Protein AF-A0A0D8BV13-F1 (afdb_monomer)

Mean predicted aligned error: 4.16 Å

Solvent-accessible surface area (backbone atoms only — not comparable to full-atom values): 7343 Å² total; per-residue (Å²): 124,84,66,37,20,33,42,51,89,75,47,54,70,67,49,52,53,51,53,52,50,61,55,66,74,53,57,78,86,68,52,38,68,36,74,65,14,47,52,38,35,61,77,66,66,61,52,66,78,58,56,57,36,49,79,75,60,46,43,75,50,36,41,37,37,48,89,74,33,46,28,38,33,38,31,26,72,67,64,58,97,62,26,21,45,33,38,34,36,28,72,69,78,43,29,32,62,38,47,49,78,42,51,72,83,64,76,65,90,77,73,64,66,82,70,47,67,44,80,74,60,60,65,62,57,57,72,74,93

Sequence (129 aa):
MMEGKKHFSQMTELEREFLLREFFKIPPQAWSFTDYSFKRFKQRGIDPAHFMTLWKNPSLIEYHRKNGANRILLRSNIPRKGYEVCAVFDLTNIKIVTVWLNWVGNKHQNLVIEAYNLKDDIMEVFRSA

Foldseek 3Di:
DDKAKAFPVLADPVLQVVVVVLVLVQDPVLAAEDPAAVVQCVVQVPDPVLVVLQNVDWDWTMWICDPNWTKTWTWRPDDDPQWIKIWIAGSVVRYTHHIHTDGNPCPCPPPPVVRHDDNDHVVVSNVVD

Structure (mmCIF, N/CA/C/O backbone):
data_AF-A0A0D8BV13-F1
#
_entry.id   AF-A0A0D8BV13-F1
#
loop_
_atom_site.group_PDB
_atom_site.id
_atom_site.type_symbol
_atom_site.label_atom_id
_atom_site.label_alt_id
_atom_site.label_comp_id
_atom_site.label_asym_id
_atom_site.label_entity_id
_atom_site.label_seq_id
_atom_site.pdbx_PDB_ins_code
_atom_site.Cartn_x
_atom_site.Cartn_y
_atom_site.Cartn_z
_atom_site.occupancy
_atom_site.B_iso_or_equiv
_atom_site.auth_seq_id
_atom_site.auth_comp_id
_atom_site.auth_asym_id
_atom_site.auth_atom_id
_atom_site.pdbx_PDB_model_num
ATOM 1 N N . MET A 1 1 ? -21.910 -6.780 6.051 1.00 60.31 1 MET A N 1
ATOM 2 C CA . MET A 1 1 ? -20.813 -5.957 6.611 1.00 60.31 1 MET A CA 1
ATOM 3 C C . MET A 1 1 ? -20.770 -4.641 5.859 1.00 60.31 1 MET A C 1
ATOM 5 O O . MET A 1 1 ? -20.878 -4.674 4.640 1.00 60.31 1 MET A O 1
ATOM 9 N N . MET A 1 2 ? -20.676 -3.514 6.564 1.00 68.62 2 MET A N 1
ATOM 10 C CA . MET A 1 2 ? -20.679 -2.184 5.949 1.00 68.62 2 MET A CA 1
ATOM 11 C C . MET A 1 2 ? -19.347 -1.936 5.217 1.00 68.62 2 MET A C 1
ATOM 13 O O . MET A 1 2 ? -18.280 -2.218 5.762 1.00 68.62 2 MET A O 1
ATOM 17 N N . GLU A 1 3 ? -19.412 -1.482 3.963 1.00 87.50 3 GLU A N 1
ATOM 18 C CA . GLU A 1 3 ? -18.248 -1.003 3.205 1.00 87.50 3 GLU A CA 1
ATOM 19 C C . GLU A 1 3 ? -17.970 0.450 3.606 1.00 87.50 3 GLU A C 1
ATOM 21 O O . GLU A 1 3 ? -18.905 1.238 3.743 1.00 87.50 3 GLU A O 1
ATOM 26 N N . GLY A 1 4 ? -16.701 0.809 3.794 1.00 91.75 4 GLY A N 1
ATOM 27 C CA . GLY A 1 4 ? -16.340 2.161 4.215 1.00 91.75 4 GLY A CA 1
ATOM 28 C C . GLY A 1 4 ? -14.877 2.497 3.967 1.00 91.75 4 GLY A C 1
ATOM 29 O O . GLY A 1 4 ? -14.014 1.614 3.972 1.00 91.75 4 GLY A O 1
ATOM 30 N N . LYS A 1 5 ? -14.600 3.781 3.732 1.00 93.88 5 LYS A N 1
ATOM 31 C CA . LYS A 1 5 ? -13.257 4.291 3.432 1.00 93.88 5 LYS A CA 1
ATOM 32 C C . LYS A 1 5 ? -12.851 5.433 4.351 1.00 93.88 5 LYS A C 1
ATOM 34 O O . LYS A 1 5 ? -13.680 6.287 4.656 1.00 93.88 5 LYS A O 1
ATOM 39 N N . LYS A 1 6 ? -11.562 5.488 4.691 1.00 94.62 6 LYS A N 1
ATOM 40 C CA . LYS A 1 6 ? -10.901 6.663 5.279 1.00 94.62 6 LYS A CA 1
ATOM 41 C C . LYS A 1 6 ? -9.727 7.094 4.411 1.00 94.62 6 LYS A C 1
ATOM 43 O O . LYS A 1 6 ? -8.902 6.268 4.021 1.00 94.62 6 LYS A O 1
ATOM 48 N N . HIS A 1 7 ? -9.635 8.388 4.142 1.00 95.06 7 HIS A N 1
ATOM 49 C CA . HIS A 1 7 ? -8.440 9.005 3.578 1.00 95.06 7 HIS A CA 1
ATOM 50 C C . HIS A 1 7 ? -7.401 9.218 4.686 1.00 95.06 7 HIS A C 1
ATOM 52 O O . HIS A 1 7 ? -7.777 9.372 5.848 1.00 95.06 7 HIS A O 1
ATOM 58 N N . PHE A 1 8 ? -6.104 9.272 4.363 1.00 94.25 8 PHE A N 1
ATOM 59 C CA . PHE A 1 8 ? -5.043 9.412 5.377 1.00 94.25 8 PHE A CA 1
ATOM 60 C C . PHE A 1 8 ? -5.243 10.625 6.309 1.00 94.25 8 PHE A C 1
ATOM 62 O O . PHE A 1 8 ? -4.856 10.573 7.477 1.00 94.25 8 PHE A O 1
ATOM 69 N N . SER A 1 9 ? -5.862 11.699 5.802 1.00 92.62 9 SER A N 1
ATOM 70 C CA . SER A 1 9 ? -6.149 12.929 6.553 1.00 92.62 9 SER A CA 1
ATOM 71 C C . SER A 1 9 ? -7.289 12.788 7.567 1.00 92.62 9 SER A C 1
ATOM 73 O O . SER A 1 9 ? -7.429 13.640 8.434 1.00 92.62 9 SER A O 1
ATOM 75 N N . GLN A 1 10 ? -8.114 11.747 7.449 1.00 93.81 10 GLN A N 1
ATOM 76 C CA . GLN A 1 10 ? -9.176 11.410 8.404 1.00 93.81 10 GLN A CA 1
ATOM 77 C C . GLN A 1 10 ? -8.723 10.356 9.420 1.00 93.81 10 GLN A C 1
ATOM 79 O O . GLN A 1 10 ? -9.489 9.996 10.310 1.00 93.81 10 GLN A O 1
ATOM 84 N N . MET A 1 11 ? -7.508 9.828 9.261 1.00 95.31 11 MET A N 1
ATOM 85 C CA . MET A 1 11 ? -6.928 8.870 10.190 1.00 95.31 11 MET A CA 1
ATOM 86 C C . MET A 1 11 ? -6.186 9.606 11.300 1.00 95.31 11 MET A C 1
ATOM 88 O O . MET A 1 11 ? -5.510 10.613 11.061 1.00 95.31 11 MET A O 1
ATOM 92 N N . THR A 1 12 ? -6.244 9.064 12.505 1.00 96.62 12 THR A N 1
ATOM 93 C CA . THR A 1 12 ? -5.311 9.427 13.570 1.00 96.62 12 THR A CA 1
ATOM 94 C C . THR A 1 12 ? -3.907 8.910 13.242 1.00 96.62 12 THR A C 1
ATOM 96 O O . THR A 1 12 ? -3.717 8.057 12.373 1.00 96.62 12 THR A O 1
ATOM 99 N N . GLU A 1 13 ? -2.891 9.431 13.926 1.00 96.44 13 GLU A N 1
ATOM 100 C CA . GLU A 1 13 ? -1.523 8.915 13.796 1.00 96.44 13 GLU A CA 1
ATOM 101 C C . GLU A 1 13 ? -1.433 7.436 14.180 1.00 96.44 13 GLU A C 1
ATOM 103 O O . GLU A 1 13 ? -0.891 6.643 13.412 1.00 96.44 13 GLU A O 1
ATOM 108 N N . LEU A 1 14 ? -2.094 7.051 15.275 1.00 96.88 14 LEU A N 1
ATOM 109 C CA . LEU A 1 14 ? -2.159 5.668 15.745 1.00 96.88 14 LEU A CA 1
ATOM 110 C C . LEU A 1 14 ? -2.783 4.719 14.711 1.00 96.88 14 LEU A C 1
ATOM 112 O O . LEU A 1 14 ? -2.266 3.624 14.500 1.00 96.88 14 LEU A O 1
ATOM 116 N N . GLU A 1 15 ? -3.854 5.129 14.022 1.00 97.31 15 GLU A N 1
ATOM 117 C CA . GLU A 1 15 ? -4.458 4.322 12.951 1.00 97.31 15 GLU A CA 1
ATOM 118 C C . GLU A 1 15 ? -3.485 4.119 11.777 1.00 97.31 15 GLU A C 1
ATOM 120 O O . GLU A 1 15 ? -3.378 3.012 11.239 1.00 97.31 15 GLU A O 1
ATOM 125 N N . ARG A 1 16 ? -2.743 5.165 11.386 1.00 97.56 16 ARG A N 1
ATOM 126 C CA . ARG A 1 16 ? -1.752 5.076 10.300 1.00 97.56 16 ARG A CA 1
ATOM 127 C C . ARG A 1 16 ? -0.595 4.151 10.670 1.00 97.56 16 ARG A C 1
ATOM 129 O O . ARG A 1 16 ? -0.225 3.290 9.871 1.00 97.56 16 ARG A O 1
ATOM 136 N N . GLU A 1 17 ? -0.046 4.313 11.870 1.00 97.44 17 GLU A N 1
ATOM 137 C CA . GLU A 1 17 ? 1.025 3.463 12.393 1.00 97.44 17 GLU A CA 1
ATOM 138 C C . GLU A 1 17 ? 0.582 2.005 12.505 1.00 97.44 17 GLU A C 1
ATOM 140 O O . GLU A 1 17 ? 1.315 1.105 12.092 1.00 97.44 17 GLU A O 1
ATOM 145 N N . PHE A 1 18 ? -0.634 1.767 13.006 1.00 97.44 18 PHE A N 1
ATOM 146 C CA . PHE A 1 18 ? 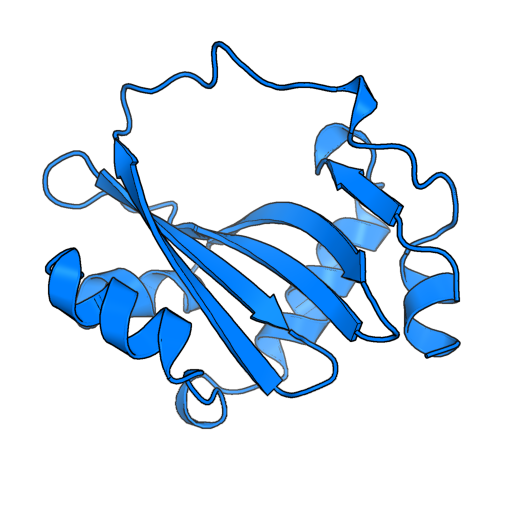-1.230 0.439 13.079 1.00 97.44 18 PHE A CA 1
ATOM 147 C C . PHE A 1 18 ? -1.260 -0.226 11.698 1.00 97.44 18 PHE A C 1
ATOM 149 O O . PHE A 1 18 ? -0.719 -1.319 11.539 1.00 97.44 18 PHE A O 1
ATOM 156 N N . LEU A 1 19 ? -1.823 0.443 10.687 1.00 97.88 19 LEU A N 1
ATOM 157 C CA . LEU A 1 19 ? -1.952 -0.109 9.335 1.00 97.88 19 LEU A CA 1
ATOM 158 C C . LEU A 1 19 ? -0.601 -0.399 8.676 1.00 97.88 19 LEU A C 1
ATOM 160 O O . LEU A 1 19 ? -0.425 -1.457 8.068 1.00 97.88 19 LEU A O 1
ATOM 164 N N . LEU A 1 20 ? 0.358 0.522 8.798 1.00 98.06 20 LEU A N 1
ATOM 165 C CA . LEU A 1 20 ? 1.703 0.319 8.264 1.00 98.06 20 LEU A CA 1
ATOM 166 C C . LEU A 1 20 ? 2.410 -0.832 8.981 1.00 98.06 20 LEU A C 1
ATOM 168 O O . LEU A 1 20 ? 3.040 -1.662 8.328 1.00 98.06 20 LEU A O 1
ATOM 172 N N . ARG A 1 21 ? 2.259 -0.942 10.303 1.00 97.50 21 ARG A N 1
ATOM 173 C CA . ARG A 1 21 ? 2.798 -2.070 11.064 1.00 97.50 21 ARG A CA 1
ATOM 174 C C . ARG A 1 21 ? 2.199 -3.395 10.598 1.00 97.50 21 ARG A C 1
ATOM 176 O O . ARG A 1 21 ? 2.957 -4.337 10.394 1.00 97.50 21 ARG A O 1
ATOM 183 N N . GLU A 1 22 ? 0.883 -3.483 10.400 1.00 97.69 22 GLU A N 1
ATOM 184 C CA . GLU A 1 22 ? 0.252 -4.707 9.881 1.00 97.69 22 GLU A CA 1
ATOM 185 C C . GLU A 1 22 ? 0.766 -5.072 8.480 1.00 97.69 22 GLU A C 1
ATOM 187 O O . GLU A 1 22 ? 1.043 -6.240 8.217 1.00 97.69 22 GLU A O 1
ATOM 192 N N . PHE A 1 23 ? 0.980 -4.087 7.604 1.00 98.19 23 PHE A N 1
ATOM 193 C CA . PHE A 1 23 ? 1.607 -4.314 6.300 1.00 98.19 23 PHE A CA 1
ATOM 194 C C . PHE A 1 23 ? 3.036 -4.867 6.423 1.00 98.19 23 PHE A C 1
ATOM 196 O O . PHE A 1 23 ? 3.369 -5.864 5.783 1.00 98.19 23 PHE A O 1
ATOM 203 N N . PHE A 1 24 ? 3.875 -4.254 7.264 1.00 98.12 24 PHE A N 1
ATOM 204 C CA . PHE A 1 24 ? 5.286 -4.624 7.404 1.00 98.12 24 PHE A CA 1
ATOM 205 C C . PHE A 1 24 ? 5.530 -5.948 8.136 1.00 98.12 24 PHE A C 1
ATOM 207 O O . PHE A 1 24 ? 6.599 -6.534 7.971 1.00 98.12 24 PHE A O 1
ATOM 214 N N . LYS A 1 25 ? 4.555 -6.465 8.895 1.00 97.44 25 LYS A N 1
ATOM 215 C CA . LYS A 1 25 ? 4.626 -7.829 9.449 1.00 97.44 25 LYS A CA 1
ATOM 216 C C . LYS A 1 25 ? 4.679 -8.903 8.361 1.00 97.44 25 LYS A C 1
ATOM 218 O O . LYS A 1 25 ? 5.178 -9.997 8.612 1.00 97.44 25 LYS A O 1
ATOM 223 N N . ILE A 1 26 ? 4.142 -8.612 7.176 1.00 97.56 26 ILE A N 1
ATOM 224 C CA . ILE A 1 26 ? 4.043 -9.568 6.078 1.00 97.56 26 ILE A CA 1
ATOM 225 C C . ILE A 1 26 ? 5.231 -9.356 5.130 1.00 97.56 26 ILE A C 1
ATOM 227 O O . ILE A 1 26 ? 5.333 -8.298 4.497 1.00 97.56 26 ILE A O 1
ATOM 231 N N . PRO A 1 27 ? 6.120 -10.351 4.968 1.00 96.69 27 PRO A N 1
ATOM 232 C CA . PRO A 1 27 ? 7.292 -10.191 4.123 1.00 96.69 27 PRO A CA 1
ATOM 233 C C . PRO A 1 27 ? 6.890 -10.068 2.639 1.00 96.69 27 PRO A C 1
A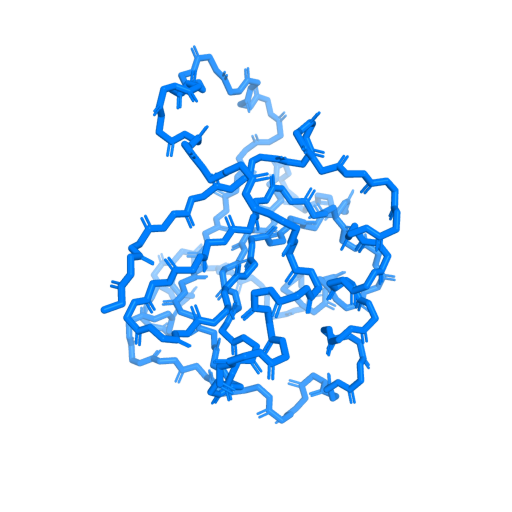TOM 235 O O . PRO A 1 27 ? 5.903 -10.683 2.224 1.00 96.69 27 PRO A O 1
ATOM 238 N N . PRO A 1 28 ? 7.641 -9.318 1.806 1.00 96.50 28 PRO A N 1
ATOM 239 C CA . PRO A 1 28 ? 7.259 -9.028 0.420 1.00 96.50 28 PRO A CA 1
ATOM 240 C C . PRO A 1 28 ? 6.891 -10.263 -0.416 1.00 96.50 28 PRO A C 1
ATOM 242 O O . PRO A 1 28 ? 5.932 -10.233 -1.179 1.00 96.50 28 PRO A O 1
ATOM 245 N N . GLN A 1 29 ? 7.615 -11.368 -0.236 1.00 96.25 29 GLN A N 1
ATOM 246 C CA . GLN A 1 29 ? 7.421 -12.624 -0.961 1.00 96.25 29 GLN A CA 1
ATOM 247 C C . GL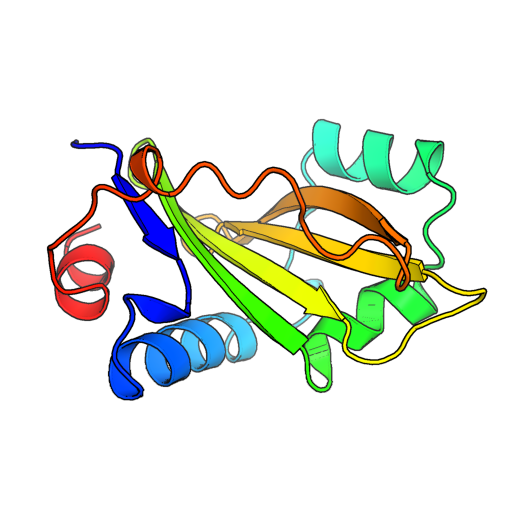N A 1 29 ? 6.154 -13.400 -0.572 1.00 96.25 29 GLN A C 1
ATOM 249 O O . GLN A 1 29 ? 5.753 -14.297 -1.306 1.00 96.25 29 GLN A O 1
ATOM 254 N N . ALA A 1 30 ? 5.531 -13.086 0.569 1.00 97.56 30 ALA A N 1
ATOM 255 C CA . ALA A 1 30 ? 4.276 -13.718 0.978 1.00 97.56 30 ALA A CA 1
ATOM 256 C C . ALA A 1 30 ? 3.061 -13.122 0.250 1.00 97.56 30 ALA A C 1
ATOM 258 O O . ALA A 1 30 ? 2.002 -13.744 0.200 1.00 97.56 30 ALA A O 1
ATOM 259 N N . TRP A 1 31 ? 3.204 -11.928 -0.330 1.00 97.81 31 TRP A N 1
ATOM 260 C CA . TRP A 1 31 ? 2.130 -11.264 -1.054 1.00 97.81 31 TRP A CA 1
ATOM 261 C C . TRP A 1 31 ? 1.865 -11.935 -2.398 1.00 97.81 31 TRP A C 1
ATOM 263 O O . TRP A 1 31 ? 2.746 -12.034 -3.252 1.00 97.81 31 TRP A O 1
ATOM 273 N N . SER A 1 32 ? 0.612 -12.329 -2.620 1.00 97.56 32 SER A N 1
ATOM 274 C CA . SER A 1 32 ? 0.178 -12.896 -3.897 1.00 97.56 32 SER A CA 1
ATOM 275 C C . SER A 1 32 ? -0.498 -11.842 -4.774 1.00 97.56 32 SER A C 1
ATOM 277 O O . SER A 1 32 ? -1.315 -11.041 -4.313 1.00 97.56 32 SER A O 1
ATOM 279 N N . PHE A 1 33 ? -0.176 -11.825 -6.066 1.00 97.81 33 PHE A N 1
ATOM 280 C CA . PHE A 1 33 ? -0.932 -11.026 -7.027 1.00 97.81 33 PHE A CA 1
ATOM 281 C C . PHE A 1 33 ? -2.263 -11.714 -7.337 1.00 97.81 33 PHE A C 1
ATOM 283 O O . PHE A 1 33 ? -2.319 -12.922 -7.543 1.00 97.81 33 PHE A O 1
ATOM 290 N N . THR A 1 34 ? -3.336 -10.932 -7.419 1.00 97.25 34 THR A N 1
ATOM 291 C CA . THR A 1 34 ? -4.552 -11.373 -8.110 1.00 97.25 34 THR A CA 1
ATOM 292 C C . THR A 1 34 ? -4.313 -11.374 -9.620 1.00 97.25 34 THR A C 1
ATOM 294 O O . THR A 1 34 ? -3.483 -10.608 -10.118 1.00 97.25 34 THR A O 1
ATOM 297 N N . ASP A 1 35 ? -5.086 -12.153 -10.380 1.00 97.62 35 ASP A N 1
ATOM 298 C CA . ASP A 1 35 ? -4.994 -12.154 -11.850 1.00 97.62 35 ASP A CA 1
ATOM 299 C C . ASP A 1 35 ? -5.141 -10.744 -12.433 1.00 97.62 35 ASP A C 1
ATOM 301 O O . ASP A 1 35 ? -4.418 -10.335 -13.348 1.00 97.62 35 ASP A O 1
ATOM 305 N N . TYR A 1 36 ? -6.053 -9.962 -11.849 1.00 97.06 36 TYR A N 1
ATOM 306 C CA . TYR A 1 36 ? -6.268 -8.578 -12.233 1.00 97.06 36 TYR A CA 1
ATOM 307 C C . TYR A 1 36 ? -5.033 -7.710 -11.967 1.00 97.06 36 TYR A C 1
ATOM 309 O O . TYR A 1 36 ? -4.572 -7.016 -12.878 1.00 97.06 36 TYR A O 1
ATOM 317 N N . SER A 1 37 ? -4.466 -7.744 -10.755 1.00 96.94 37 SER A N 1
ATOM 318 C CA . SER A 1 37 ? -3.300 -6.916 -10.432 1.00 96.94 37 SER A CA 1
ATOM 319 C C . SER A 1 37 ? -2.065 -7.325 -11.223 1.00 96.94 37 SER A C 1
ATOM 321 O O . SER A 1 37 ? -1.347 -6.447 -11.697 1.00 96.94 37 SER A O 1
ATOM 323 N N . PHE A 1 38 ? -1.864 -8.619 -11.467 1.00 97.56 38 PHE A N 1
ATOM 324 C CA . PHE A 1 38 ? -0.771 -9.108 -12.300 1.00 97.56 38 PHE A CA 1
ATOM 325 C C . PHE A 1 38 ? -0.905 -8.649 -13.757 1.00 97.56 38 PHE A C 1
ATOM 327 O O . PHE A 1 38 ? 0.053 -8.148 -14.353 1.00 97.56 38 PHE A O 1
ATOM 334 N N . LYS A 1 39 ? -2.114 -8.731 -14.331 1.00 97.75 39 LYS A N 1
ATOM 335 C CA . LYS A 1 39 ? -2.393 -8.206 -15.676 1.00 97.75 39 LYS A CA 1
ATOM 336 C C . LYS A 1 39 ? -2.100 -6.709 -15.752 1.00 97.75 39 LYS A C 1
ATOM 338 O O . LYS A 1 39 ? -1.458 -6.259 -16.699 1.00 97.75 39 LYS A O 1
ATOM 343 N N . ARG A 1 40 ? -2.524 -5.935 -14.749 1.00 97.31 40 ARG A N 1
ATOM 344 C CA . ARG A 1 40 ? -2.254 -4.492 -14.671 1.00 97.31 40 ARG A CA 1
ATOM 345 C C . ARG A 1 40 ? -0.775 -4.166 -14.522 1.00 97.31 40 ARG A C 1
ATOM 347 O O . ARG A 1 40 ? -0.314 -3.229 -15.168 1.00 97.31 40 ARG A O 1
ATOM 354 N N . PHE A 1 41 ? -0.051 -4.943 -13.725 1.00 96.94 41 PHE A N 1
ATOM 355 C CA . PHE A 1 41 ? 1.389 -4.812 -13.543 1.00 96.94 41 PHE A CA 1
ATOM 356 C C . PHE A 1 41 ? 2.122 -4.908 -14.887 1.00 96.94 41 PHE A C 1
ATOM 358 O O . PHE A 1 41 ? 2.871 -4.004 -15.256 1.00 96.94 41 PHE A O 1
ATOM 365 N N . LYS A 1 42 ? 1.813 -5.957 -15.664 1.00 97.12 42 LYS A N 1
ATOM 366 C CA . LYS A 1 42 ? 2.375 -6.178 -17.004 1.00 97.12 42 LYS A CA 1
ATOM 367 C C . LYS A 1 42 ? 1.963 -5.100 -18.003 1.00 97.12 42 LYS A C 1
ATOM 369 O O . LYS A 1 42 ? 2.818 -4.517 -18.655 1.00 97.12 42 LYS A O 1
ATOM 374 N N . GLN A 1 43 ? 0.664 -4.808 -18.106 1.00 96.50 43 GLN A N 1
ATOM 375 C CA . GLN A 1 43 ? 0.131 -3.829 -19.066 1.00 96.50 43 GLN A CA 1
ATOM 376 C C . GLN A 1 43 ? 0.713 -2.426 -18.882 1.00 96.50 43 GLN A C 1
ATOM 378 O O . GLN A 1 43 ? 0.842 -1.685 -19.849 1.00 96.50 43 GLN A O 1
ATOM 383 N N . ARG A 1 44 ? 1.030 -2.051 -17.640 1.00 93.56 44 ARG A N 1
ATOM 384 C CA . ARG A 1 44 ? 1.570 -0.730 -17.301 1.00 93.56 44 ARG A CA 1
ATOM 385 C C . ARG A 1 44 ? 3.097 -0.684 -17.297 1.00 93.56 44 ARG A C 1
ATOM 387 O O . ARG A 1 44 ? 3.646 0.366 -16.987 1.00 93.56 44 ARG A O 1
ATOM 394 N N . GLY A 1 45 ? 3.769 -1.797 -17.608 1.00 94.81 45 GLY A N 1
ATOM 395 C CA . GLY A 1 45 ? 5.229 -1.872 -17.631 1.00 94.81 45 GLY A CA 1
ATOM 396 C C . GLY A 1 45 ? 5.867 -1.477 -16.298 1.00 94.81 45 GLY A C 1
ATOM 397 O O . GLY A 1 45 ? 6.891 -0.798 -16.295 1.00 94.81 45 GLY A O 1
ATOM 398 N N . ILE A 1 46 ? 5.239 -1.839 -15.172 1.00 96.00 46 ILE A N 1
ATOM 399 C CA . ILE A 1 46 ? 5.768 -1.497 -13.849 1.00 96.00 46 ILE A CA 1
ATOM 400 C C . ILE A 1 46 ? 7.081 -2.255 -13.646 1.00 96.00 46 ILE A C 1
ATOM 402 O O . ILE A 1 46 ? 7.126 -3.479 -13.734 1.00 96.00 46 ILE A O 1
ATOM 406 N N . ASP A 1 47 ? 8.151 -1.516 -13.365 1.00 96.25 47 ASP A N 1
ATOM 407 C CA . ASP A 1 47 ? 9.454 -2.084 -13.029 1.00 96.25 47 ASP A CA 1
ATOM 408 C C . ASP A 1 47 ? 9.363 -2.814 -11.671 1.00 96.25 47 ASP A C 1
ATOM 410 O O . ASP A 1 47 ? 9.027 -2.176 -10.666 1.00 96.25 47 ASP A O 1
ATOM 414 N N . PRO A 1 48 ? 9.680 -4.122 -11.593 1.00 95.69 48 PRO A N 1
ATOM 415 C CA . PRO A 1 48 ? 9.688 -4.866 -10.336 1.00 95.69 48 PRO A CA 1
ATOM 416 C C . PRO A 1 48 ? 10.531 -4.207 -9.247 1.00 95.69 48 PRO A C 1
ATOM 418 O O . PRO A 1 48 ? 10.078 -4.090 -8.112 1.00 95.69 48 PRO A O 1
ATOM 421 N N . ALA A 1 49 ? 11.716 -3.689 -9.575 1.00 95.69 49 ALA A N 1
ATOM 422 C CA . ALA A 1 49 ? 12.574 -3.033 -8.594 1.00 95.69 49 ALA A CA 1
ATOM 423 C C . ALA A 1 49 ? 11.970 -1.714 -8.086 1.00 95.69 49 ALA A C 1
ATOM 425 O O . ALA A 1 49 ? 12.245 -1.300 -6.959 1.00 95.69 49 ALA A O 1
ATOM 426 N N . HIS A 1 50 ? 11.141 -1.055 -8.900 1.00 95.88 50 HIS A N 1
ATOM 427 C CA . HIS A 1 50 ? 10.381 0.118 -8.479 1.00 95.88 50 HIS A CA 1
ATOM 428 C C . HIS A 1 50 ? 9.204 -0.269 -7.589 1.00 95.88 50 HIS A C 1
ATOM 430 O O . HIS A 1 50 ? 9.029 0.323 -6.530 1.00 95.88 50 HIS A O 1
ATOM 436 N N . PHE A 1 51 ? 8.449 -1.303 -7.957 1.00 97.06 51 PHE A N 1
ATOM 437 C CA . PHE A 1 51 ? 7.359 -1.833 -7.137 1.00 97.06 51 PHE A CA 1
ATOM 438 C C . PHE A 1 51 ? 7.837 -2.234 -5.736 1.00 97.06 51 PHE A C 1
ATOM 440 O O . PHE A 1 51 ? 7.214 -1.867 -4.742 1.00 97.06 51 PHE A O 1
ATOM 447 N N . MET A 1 52 ? 9.010 -2.867 -5.638 1.00 96.75 52 MET A N 1
ATOM 448 C CA . MET A 1 52 ? 9.619 -3.246 -4.358 1.00 96.75 52 MET A CA 1
ATOM 449 C C . MET A 1 52 ? 9.939 -2.055 -3.438 1.00 96.75 52 MET A C 1
ATOM 451 O O . MET A 1 52 ? 10.138 -2.245 -2.239 1.00 96.75 52 MET A O 1
ATOM 455 N N . THR A 1 53 ? 9.955 -0.815 -3.940 1.00 96.06 53 THR A N 1
ATOM 456 C CA . THR A 1 53 ? 10.140 0.372 -3.084 1.00 96.06 53 THR A CA 1
ATOM 457 C C . THR A 1 53 ? 8.963 0.632 -2.142 1.00 96.06 53 THR A C 1
ATOM 459 O O . THR A 1 53 ? 9.149 1.321 -1.139 1.00 96.06 53 THR A O 1
ATOM 462 N N . LEU A 1 54 ? 7.795 0.026 -2.394 1.00 97.31 54 LEU A N 1
ATOM 463 C CA . LEU A 1 54 ? 6.641 0.064 -1.489 1.00 97.31 54 LEU A CA 1
ATOM 464 C C . LEU A 1 54 ? 6.939 -0.543 -0.109 1.00 97.31 54 LEU A C 1
ATOM 466 O O . LEU A 1 54 ? 6.283 -0.175 0.855 1.00 97.31 54 LEU A O 1
ATOM 470 N N . TRP A 1 55 ? 7.956 -1.401 0.016 1.00 96.94 55 TRP A N 1
ATOM 471 C CA . TRP A 1 55 ? 8.399 -1.959 1.301 1.00 96.94 55 TRP A CA 1
ATOM 472 C C . TRP A 1 55 ? 9.541 -1.181 1.966 1.00 96.94 55 TRP A C 1
ATOM 474 O O . TRP A 1 55 ? 10.038 -1.607 3.002 1.00 96.94 55 TRP A O 1
ATOM 484 N N . LYS A 1 56 ? 10.001 -0.062 1.392 1.00 94.56 56 LYS A N 1
ATOM 485 C CA . LYS A 1 56 ? 11.079 0.740 1.998 1.00 94.56 56 LYS A CA 1
ATOM 486 C C . LYS A 1 56 ? 10.534 1.865 2.864 1.00 94.56 56 LYS A C 1
ATOM 488 O O . LYS A 1 56 ? 10.865 1.960 4.036 1.00 94.56 56 LYS A O 1
ATOM 493 N N . ASN A 1 57 ? 9.737 2.736 2.258 1.00 93.25 57 ASN A N 1
ATOM 494 C CA . ASN A 1 57 ? 9.119 3.875 2.927 1.00 93.25 57 ASN A CA 1
ATOM 495 C C . ASN A 1 57 ? 7.948 4.378 2.064 1.00 93.25 57 ASN A C 1
ATOM 497 O O . ASN A 1 57 ? 8.142 5.304 1.271 1.00 93.25 57 ASN A O 1
ATOM 501 N N . PRO A 1 58 ? 6.782 3.712 2.095 1.00 96.94 58 PRO A N 1
ATOM 502 C CA . PRO A 1 58 ? 5.616 4.130 1.331 1.00 96.94 58 PRO A CA 1
ATOM 503 C C . PRO A 1 58 ? 4.844 5.247 2.046 1.00 96.94 58 PRO A C 1
ATOM 505 O O . PRO A 1 58 ? 4.860 5.354 3.270 1.00 96.94 58 PRO A O 1
ATOM 508 N N . SER A 1 59 ? 4.077 6.025 1.290 1.00 96.31 59 SER A N 1
ATOM 509 C CA . SER A 1 59 ? 2.974 6.813 1.838 1.00 96.31 59 SER A CA 1
ATOM 510 C C . SER A 1 59 ? 1.703 5.972 1.900 1.00 96.31 59 SER A C 1
ATOM 512 O O . SER A 1 59 ? 1.286 5.395 0.893 1.00 96.31 59 SER A O 1
ATOM 514 N N . LEU A 1 60 ? 1.055 5.957 3.064 1.00 97.56 60 LEU A N 1
ATOM 515 C CA . LEU A 1 60 ? -0.322 5.495 3.213 1.00 97.56 60 LEU A CA 1
ATOM 516 C C . LEU A 1 60 ? -1.278 6.575 2.701 1.00 97.56 60 LEU A C 1
ATOM 518 O O . LEU A 1 60 ? -1.194 7.726 3.122 1.00 97.56 60 LEU A O 1
ATOM 522 N N . ILE A 1 61 ? -2.182 6.197 1.799 1.00 95.88 61 ILE A N 1
ATOM 523 C CA . ILE A 1 61 ? -3.115 7.129 1.153 1.00 95.88 61 ILE A CA 1
ATOM 524 C C . ILE A 1 61 ? -4.552 6.902 1.631 1.00 95.88 61 ILE A C 1
ATOM 526 O O . ILE A 1 61 ? -5.264 7.854 1.943 1.00 95.88 61 ILE A O 1
ATOM 530 N N . GLU A 1 62 ? -4.989 5.645 1.689 1.00 96.31 62 GLU A N 1
ATOM 531 C CA . GLU A 1 62 ? -6.383 5.283 1.967 1.00 96.31 62 GLU A CA 1
ATOM 532 C C . GLU A 1 62 ? -6.463 3.936 2.692 1.00 96.31 62 GLU A C 1
ATOM 534 O O . GLU A 1 62 ? -5.674 3.028 2.425 1.00 96.31 62 GLU A O 1
ATOM 539 N N . TYR A 1 63 ? -7.453 3.811 3.573 1.00 96.81 63 TYR A N 1
ATOM 540 C CA . TYR A 1 63 ? -7.951 2.552 4.116 1.00 96.81 63 TYR A CA 1
ATOM 541 C C . TYR A 1 63 ? -9.353 2.295 3.567 1.00 96.81 63 TYR A C 1
ATOM 543 O O . TYR A 1 63 ? -10.176 3.210 3.489 1.00 96.81 63 TYR A O 1
ATOM 551 N N . HIS A 1 64 ? -9.637 1.044 3.216 1.00 95.50 64 HIS A N 1
ATOM 552 C CA . HIS A 1 64 ? -10.918 0.616 2.671 1.00 95.50 64 HIS A CA 1
ATOM 553 C C . HIS A 1 64 ? -11.325 -0.733 3.262 1.00 95.50 64 HIS A C 1
ATOM 555 O O . HIS A 1 64 ? -10.713 -1.760 2.964 1.00 95.50 64 HIS A O 1
ATOM 561 N N . ARG A 1 65 ? -12.400 -0.750 4.055 1.00 93.62 65 ARG A N 1
ATOM 562 C CA . ARG A 1 65 ? -13.080 -1.991 4.431 1.00 93.62 65 ARG A CA 1
ATOM 563 C C . ARG A 1 65 ? -14.053 -2.366 3.330 1.00 93.62 65 ARG A C 1
ATOM 565 O O . ARG A 1 65 ? -15.001 -1.626 3.081 1.00 93.62 65 ARG A O 1
ATOM 572 N N . LYS A 1 66 ? -13.845 -3.511 2.683 1.00 90.38 66 LYS A N 1
ATOM 573 C CA . LYS A 1 66 ? -14.716 -3.988 1.600 1.00 90.38 66 LYS A CA 1
ATOM 574 C C . LYS A 1 66 ? -14.951 -5.483 1.707 1.00 90.38 66 LYS A C 1
ATOM 576 O O . LYS A 1 66 ? -14.001 -6.254 1.649 1.00 90.38 66 LYS A O 1
ATOM 581 N N . ASN A 1 67 ? -16.216 -5.894 1.797 1.00 89.19 67 ASN A N 1
ATOM 582 C CA . ASN A 1 67 ? -16.616 -7.307 1.854 1.00 89.19 67 ASN A CA 1
ATOM 583 C C . ASN A 1 67 ? -15.856 -8.109 2.931 1.00 89.19 67 ASN A C 1
ATOM 585 O O . ASN A 1 67 ? -15.407 -9.219 2.675 1.00 89.19 67 ASN A O 1
ATOM 589 N N . GLY A 1 68 ? -15.661 -7.519 4.116 1.00 87.38 68 GLY A N 1
ATOM 590 C CA . GLY A 1 68 ? -14.904 -8.136 5.215 1.00 87.38 68 GLY A CA 1
ATOM 591 C C . GLY A 1 68 ? -13.382 -8.015 5.112 1.00 87.38 68 GLY A C 1
ATOM 592 O O . GLY A 1 68 ? -12.699 -8.224 6.104 1.00 87.38 68 GLY A O 1
ATOM 593 N N . ALA A 1 69 ? -12.841 -7.609 3.963 1.00 93.31 69 ALA A N 1
ATOM 594 C CA . ALA A 1 69 ? -11.410 -7.408 3.801 1.00 93.31 69 ALA A CA 1
ATOM 595 C C . ALA A 1 69 ? -10.963 -6.009 4.237 1.00 93.31 69 ALA A C 1
ATOM 597 O O . ALA A 1 69 ? -11.610 -5.006 3.915 1.00 93.31 69 ALA A O 1
ATOM 598 N N . ASN A 1 70 ? -9.810 -5.955 4.898 1.00 95.88 70 ASN A N 1
ATOM 599 C CA . ASN A 1 70 ? -9.111 -4.731 5.262 1.00 95.88 70 ASN A CA 1
ATOM 600 C C . ASN A 1 70 ? -8.092 -4.387 4.179 1.00 95.88 70 ASN A C 1
ATOM 602 O O . ASN A 1 70 ? -7.111 -5.110 3.995 1.00 95.88 70 ASN A O 1
ATOM 606 N N . ARG A 1 71 ? -8.319 -3.297 3.445 1.00 97.12 71 ARG A N 1
ATOM 607 C CA . ARG A 1 71 ? -7.447 -2.889 2.342 1.00 97.12 71 ARG A CA 1
ATOM 608 C C . ARG A 1 71 ? -6.775 -1.563 2.621 1.00 97.12 71 ARG A C 1
ATOM 610 O O . ARG A 1 71 ? -7.388 -0.665 3.191 1.00 97.12 71 ARG A O 1
ATOM 617 N N . ILE A 1 72 ? -5.539 -1.433 2.161 1.00 98.06 72 ILE A N 1
ATOM 618 C CA . ILE A 1 72 ? -4.784 -0.184 2.199 1.00 98.06 72 ILE A CA 1
ATOM 619 C C . ILE A 1 72 ? -4.291 0.178 0.806 1.00 98.06 72 ILE A C 1
ATOM 621 O O . ILE A 1 72 ? -3.915 -0.694 0.022 1.00 98.06 72 ILE A O 1
ATOM 625 N N . LEU A 1 73 ? -4.274 1.471 0.506 1.00 97.94 73 LEU A N 1
ATOM 626 C CA . LEU A 1 73 ? -3.606 2.031 -0.658 1.00 97.94 73 LEU A CA 1
ATOM 627 C C . LEU A 1 73 ? -2.273 2.633 -0.228 1.00 97.94 73 LEU A C 1
ATOM 629 O O . LEU A 1 73 ? -2.241 3.594 0.543 1.00 97.94 73 LEU A O 1
ATOM 633 N N . LEU A 1 74 ? -1.193 2.096 -0.784 1.00 98.19 74 LEU A N 1
ATOM 634 C CA . LEU A 1 74 ? 0.154 2.617 -0.615 1.00 98.19 74 LEU A CA 1
ATOM 635 C C . LEU A 1 74 ? 0.664 3.247 -1.910 1.00 98.19 74 LEU A C 1
ATOM 637 O O . LEU A 1 74 ? 0.360 2.772 -3.009 1.00 98.19 74 LEU A O 1
ATOM 641 N N . ARG A 1 75 ? 1.485 4.286 -1.765 1.00 97.38 75 ARG A N 1
ATOM 642 C CA . ARG A 1 75 ? 2.228 4.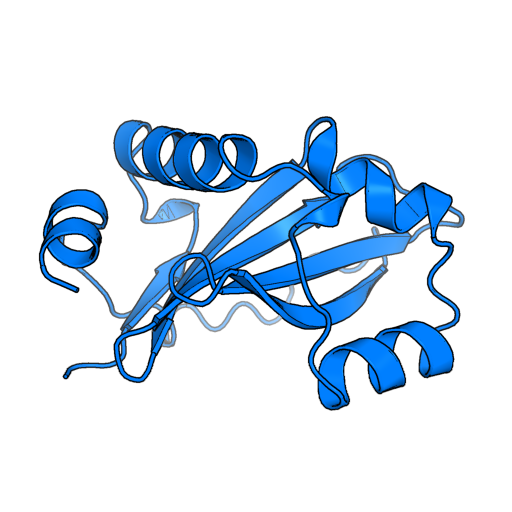936 -2.847 1.00 97.38 75 ARG A CA 1
ATOM 643 C C . ARG A 1 75 ? 3.719 4.933 -2.537 1.00 97.38 75 ARG A C 1
ATOM 645 O O . ARG A 1 75 ? 4.118 5.181 -1.404 1.00 97.38 75 ARG A O 1
ATOM 652 N N . SER A 1 76 ? 4.557 4.656 -3.529 1.00 96.62 76 SER A N 1
ATOM 653 C CA . SER A 1 76 ? 6.009 4.751 -3.382 1.00 96.62 76 SER A CA 1
ATOM 654 C C . SER A 1 76 ? 6.435 6.211 -3.250 1.00 96.62 76 SER A C 1
ATOM 656 O O . SER A 1 76 ? 6.051 7.018 -4.092 1.00 96.62 76 SER A O 1
ATOM 658 N N . ASN A 1 77 ? 7.319 6.522 -2.304 1.00 93.31 77 ASN A N 1
ATOM 659 C CA . ASN A 1 77 ? 7.870 7.877 -2.160 1.00 93.31 77 ASN A CA 1
ATOM 660 C C . ASN A 1 77 ? 9.046 8.173 -3.101 1.00 93.31 77 ASN A C 1
ATOM 662 O O . ASN A 1 77 ? 9.492 9.311 -3.202 1.00 93.31 77 ASN A O 1
ATOM 666 N N . ILE A 1 78 ? 9.570 7.151 -3.784 1.00 91.06 78 ILE A N 1
ATOM 667 C CA . ILE A 1 78 ? 10.685 7.292 -4.721 1.00 91.06 78 ILE A CA 1
ATOM 668 C C . ILE A 1 78 ? 10.124 7.200 -6.140 1.00 91.06 78 ILE A C 1
ATOM 670 O O . ILE A 1 78 ? 9.771 6.097 -6.576 1.00 91.06 78 ILE A O 1
ATOM 674 N N . PRO A 1 79 ? 10.036 8.314 -6.882 1.00 92.19 79 PRO A N 1
ATOM 675 C CA . PRO A 1 79 ? 9.604 8.256 -8.262 1.00 92.19 79 PRO A CA 1
ATOM 676 C C . PRO A 1 79 ? 10.699 7.667 -9.158 1.00 92.19 79 PRO A C 1
ATOM 678 O O . PRO A 1 79 ? 11.894 7.866 -8.937 1.00 92.19 79 PRO A O 1
ATOM 681 N N . ARG A 1 80 ? 10.296 6.977 -10.226 1.00 92.56 80 ARG A N 1
ATOM 682 C CA . ARG A 1 80 ? 11.176 6.597 -11.339 1.00 92.56 80 ARG A CA 1
ATOM 683 C C . ARG A 1 80 ? 10.556 7.055 -12.643 1.00 92.56 80 ARG A C 1
ATOM 685 O O . ARG A 1 80 ? 9.373 6.838 -12.885 1.00 92.56 80 ARG A O 1
ATOM 692 N N . LYS A 1 81 ? 11.363 7.713 -13.481 1.00 91.88 81 LYS A N 1
ATOM 693 C CA . LYS A 1 81 ? 10.924 8.286 -14.767 1.00 91.88 81 LYS A CA 1
ATOM 694 C C . LYS A 1 81 ? 9.691 9.204 -14.633 1.00 91.88 81 LYS A C 1
ATOM 696 O O . LYS A 1 81 ? 8.848 9.235 -15.519 1.00 91.88 81 LYS A O 1
ATOM 701 N N . GLY A 1 82 ? 9.571 9.924 -13.513 1.00 93.00 82 GLY A N 1
ATOM 702 C CA . GLY A 1 82 ? 8.444 10.829 -13.244 1.00 93.00 82 GLY A CA 1
ATOM 703 C C . GLY A 1 82 ? 7.158 10.152 -12.755 1.00 93.00 82 GLY A C 1
ATOM 704 O O . GLY A 1 82 ? 6.127 10.817 -12.667 1.00 93.00 82 GLY A O 1
ATOM 705 N N . TYR A 1 83 ? 7.199 8.861 -12.421 1.00 94.88 83 TYR A N 1
ATOM 706 C CA . TYR A 1 83 ? 6.053 8.130 -11.887 1.00 94.88 83 TYR A CA 1
ATOM 707 C C . TYR A 1 83 ? 6.340 7.559 -10.503 1.00 94.88 83 TYR A C 1
ATOM 709 O O . TYR A 1 83 ? 7.460 7.145 -10.221 1.00 94.88 83 TYR A O 1
ATOM 717 N N . GLU A 1 84 ? 5.315 7.485 -9.668 1.00 95.75 84 GLU A N 1
ATOM 718 C CA . GLU A 1 84 ? 5.262 6.714 -8.428 1.00 95.75 84 GLU A CA 1
ATOM 719 C C . GLU A 1 84 ? 4.459 5.434 -8.679 1.00 95.75 84 GLU A C 1
ATOM 721 O O . GLU A 1 84 ? 3.522 5.422 -9.477 1.00 95.75 84 GLU A O 1
ATOM 726 N N . VAL A 1 85 ? 4.787 4.351 -7.984 1.00 96.62 85 VAL A N 1
ATOM 727 C CA . VAL A 1 85 ? 3.956 3.147 -7.976 1.00 96.62 85 VAL A CA 1
ATOM 728 C C . VAL A 1 85 ? 2.900 3.285 -6.894 1.00 96.62 85 VAL A C 1
ATOM 730 O O . VAL A 1 85 ? 3.221 3.561 -5.742 1.00 96.62 85 VAL A O 1
ATOM 733 N N . CYS A 1 86 ? 1.651 3.021 -7.249 1.00 97.44 86 CYS A N 1
ATOM 734 C CA . CYS A 1 86 ? 0.550 2.873 -6.312 1.00 97.44 86 CYS A CA 1
ATOM 735 C C . CYS A 1 86 ? 0.043 1.432 -6.328 1.00 97.44 86 CYS A C 1
ATOM 737 O O . CYS A 1 86 ? -0.056 0.816 -7.394 1.00 97.44 86 CYS A O 1
ATOM 739 N N . ALA A 1 87 ? -0.314 0.903 -5.162 1.00 98.06 87 ALA A N 1
ATOM 740 C CA . ALA A 1 87 ? -0.853 -0.444 -5.036 1.00 98.06 87 ALA A CA 1
ATOM 741 C C . ALA A 1 87 ? -1.874 -0.546 -3.903 1.00 98.06 87 ALA A C 1
ATOM 743 O O . ALA A 1 87 ? -1.692 0.032 -2.832 1.00 98.06 87 ALA A O 1
ATOM 744 N N . VAL A 1 88 ? -2.934 -1.318 -4.145 1.00 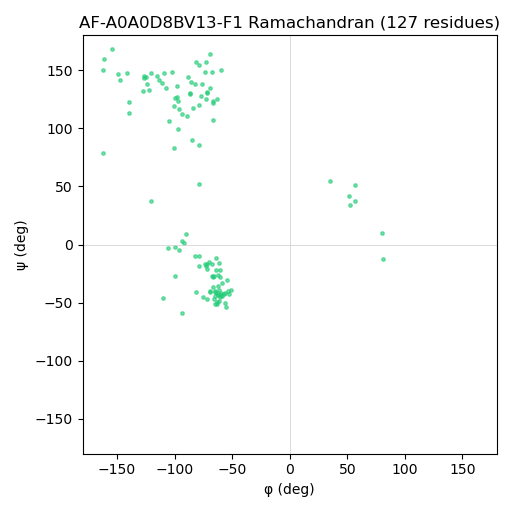98.31 88 VAL A N 1
ATOM 745 C CA . VAL A 1 88 ? -3.897 -1.702 -3.108 1.00 98.31 88 VAL A CA 1
ATOM 746 C C . VAL A 1 88 ? -3.535 -3.084 -2.588 1.00 98.31 88 VAL A C 1
ATOM 748 O O . VAL A 1 88 ? -3.506 -4.047 -3.360 1.00 98.31 88 VAL A O 1
ATOM 751 N N . PHE A 1 89 ? -3.318 -3.174 -1.283 1.00 98.56 89 PHE A N 1
ATOM 752 C CA . PHE A 1 89 ? -3.037 -4.408 -0.562 1.00 98.56 89 PHE A CA 1
ATOM 753 C C . PHE A 1 89 ? -4.246 -4.802 0.277 1.00 98.56 89 PHE A C 1
ATOM 755 O O . PHE A 1 89 ? -4.839 -3.962 0.944 1.00 98.56 89 PHE A O 1
ATOM 762 N N . ASP A 1 90 ? -4.608 -6.076 0.237 1.00 97.81 90 ASP A N 1
ATOM 763 C CA . ASP A 1 90 ? -5.614 -6.708 1.083 1.00 97.81 90 ASP A CA 1
ATOM 764 C C . ASP A 1 90 ? -4.895 -7.387 2.248 1.00 97.81 90 ASP A C 1
ATOM 766 O O . ASP A 1 90 ? -4.313 -8.460 2.083 1.00 97.81 90 ASP A O 1
ATOM 770 N N . LEU A 1 91 ? -4.886 -6.717 3.401 1.00 97.12 91 LEU A N 1
ATOM 771 C CA . LEU A 1 91 ? -4.186 -7.159 4.606 1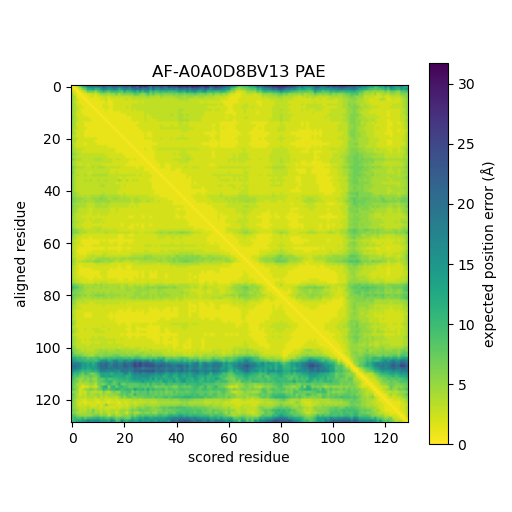.00 97.12 91 LEU A CA 1
ATOM 772 C C . LEU A 1 91 ? -4.810 -8.434 5.192 1.00 97.12 91 LEU A C 1
ATOM 774 O O . LEU A 1 91 ? -4.104 -9.225 5.803 1.00 97.12 91 LEU A O 1
ATOM 778 N N . THR A 1 92 ? -6.111 -8.655 4.975 1.00 95.50 92 THR A N 1
ATOM 779 C CA . THR A 1 92 ? -6.823 -9.850 5.455 1.00 95.50 92 THR A CA 1
ATOM 780 C C . THR A 1 92 ? -6.422 -11.092 4.663 1.00 95.50 92 THR A C 1
ATOM 782 O O . THR A 1 92 ? -6.148 -12.140 5.236 1.00 95.50 92 THR A O 1
ATOM 785 N N . ASN A 1 93 ? -6.389 -10.987 3.333 1.00 96.50 93 ASN A N 1
ATOM 786 C CA . ASN A 1 93 ? -6.174 -12.137 2.449 1.00 96.50 93 ASN A CA 1
ATOM 787 C C . ASN A 1 93 ? -4.735 -12.264 1.936 1.00 96.50 93 ASN A C 1
ATOM 789 O O . ASN A 1 93 ? -4.448 -13.187 1.174 1.00 96.50 93 ASN A O 1
ATOM 793 N N . ILE A 1 94 ? -3.857 -11.323 2.294 1.00 97.62 94 ILE A N 1
ATOM 794 C CA . ILE A 1 94 ? -2.458 -11.249 1.852 1.00 97.62 94 ILE A CA 1
ATOM 795 C C . ILE A 1 94 ? -2.364 -11.217 0.312 1.00 97.62 94 ILE A C 1
ATOM 797 O O . ILE A 1 94 ? -1.668 -11.996 -0.351 1.00 97.62 94 ILE A O 1
ATOM 801 N N . LYS A 1 95 ? -3.135 -10.299 -0.287 1.00 98.19 95 LYS A N 1
ATOM 802 C CA . LYS A 1 95 ? -3.255 -10.146 -1.747 1.00 98.19 95 LYS A CA 1
ATOM 803 C C . LYS A 1 95 ? -2.976 -8.729 -2.219 1.00 98.19 95 LYS A C 1
ATOM 805 O O . LYS A 1 95 ? -3.413 -7.757 -1.615 1.00 98.19 95 LYS A O 1
ATOM 810 N N . ILE A 1 96 ? -2.341 -8.610 -3.377 1.00 98.44 96 ILE A N 1
ATOM 811 C CA . ILE A 1 96 ? -2.227 -7.359 -4.128 1.00 98.44 96 ILE A CA 1
ATOM 812 C C . ILE A 1 96 ? -3.444 -7.269 -5.052 1.00 98.44 96 ILE A C 1
ATOM 814 O O . ILE A 1 96 ? -3.577 -8.036 -6.010 1.00 98.44 96 ILE A O 1
ATOM 818 N N . VAL A 1 97 ? -4.349 -6.335 -4.771 1.00 97.88 97 VAL A N 1
ATOM 819 C CA . VAL A 1 97 ? -5.652 -6.206 -5.447 1.00 97.88 97 VAL A CA 1
ATOM 820 C C . VAL A 1 97 ? -5.523 -5.475 -6.778 1.00 97.88 97 VAL A C 1
ATOM 822 O O . VAL A 1 97 ? -6.137 -5.865 -7.765 1.00 97.88 97 VAL A O 1
ATOM 825 N N . THR A 1 98 ? -4.718 -4.416 -6.837 1.00 97.75 98 THR A N 1
ATOM 826 C CA . THR A 1 98 ? -4.457 -3.655 -8.069 1.00 97.75 98 THR A CA 1
ATOM 827 C C . THR A 1 98 ? -3.187 -2.821 -7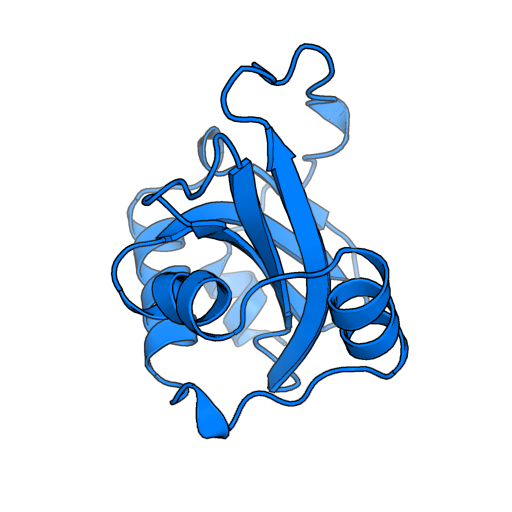.925 1.00 97.75 98 THR A C 1
ATOM 829 O O . THR A 1 98 ? -2.768 -2.524 -6.809 1.00 97.75 98 THR A O 1
ATOM 832 N N . VAL A 1 99 ? -2.597 -2.429 -9.055 1.00 97.75 99 VAL A N 1
ATOM 833 C CA . VAL A 1 99 ? -1.384 -1.602 -9.141 1.00 97.75 99 VAL A CA 1
ATOM 834 C C . VAL A 1 99 ? -1.491 -0.599 -10.287 1.00 97.75 99 VAL A C 1
ATOM 836 O O . VAL A 1 99 ? -2.108 -0.900 -11.314 1.00 97.75 99 VAL A O 1
ATOM 839 N N . TRP A 1 100 ? -0.895 0.582 -10.153 1.00 96.88 100 TRP A N 1
ATOM 840 C CA . TRP A 1 100 ? -0.784 1.563 -11.235 1.00 96.88 100 TRP A CA 1
ATOM 841 C C . TRP A 1 100 ? 0.415 2.494 -11.049 1.00 96.88 100 TRP A C 1
ATOM 843 O O . TRP A 1 100 ? 1.037 2.511 -9.991 1.00 96.88 100 TRP A O 1
ATOM 853 N N . LEU A 1 101 ? 0.731 3.254 -12.098 1.00 95.25 101 LEU A N 1
ATOM 854 C CA . LEU A 1 101 ? 1.701 4.341 -12.048 1.00 95.25 101 LEU A CA 1
ATOM 855 C C . LEU A 1 101 ? 0.952 5.662 -11.884 1.00 95.25 101 LEU A C 1
ATOM 857 O O . LEU A 1 101 ? 0.035 5.953 -12.653 1.00 95.25 101 LEU A O 1
ATOM 861 N N . ASN A 1 102 ? 1.331 6.442 -10.881 1.00 92.88 102 ASN A N 1
ATOM 862 C CA . ASN A 1 102 ? 0.859 7.799 -10.672 1.00 92.88 102 ASN A CA 1
ATOM 863 C C . ASN A 1 102 ? 1.911 8.777 -11.186 1.00 92.88 102 ASN A C 1
ATOM 865 O O . ASN A 1 102 ? 3.070 8.688 -10.796 1.00 92.88 102 ASN A O 1
ATOM 869 N N . TRP A 1 103 ? 1.536 9.699 -12.066 1.00 91.50 103 TRP A N 1
ATOM 870 C CA . TRP A 1 103 ? 2.460 10.747 -12.493 1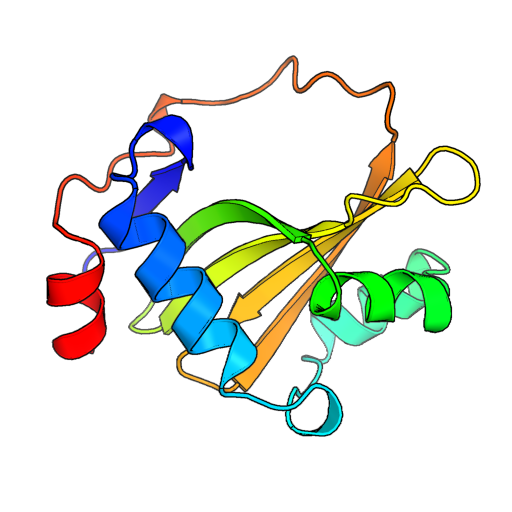.00 91.50 103 TRP A CA 1
ATOM 871 C C . TRP A 1 103 ? 2.663 11.749 -11.353 1.00 91.50 103 TRP A C 1
ATOM 873 O O . TRP A 1 103 ? 1.681 12.233 -10.794 1.00 91.50 103 TRP A O 1
ATOM 883 N N . VAL A 1 104 ? 3.912 12.098 -11.026 1.00 88.81 104 VAL A N 1
ATOM 884 C CA . VAL A 1 104 ? 4.229 12.984 -9.882 1.00 88.81 104 VAL A CA 1
ATOM 885 C C . VAL A 1 104 ? 3.613 14.380 -10.006 1.00 88.81 104 VAL A C 1
ATOM 887 O O . VAL A 1 104 ? 3.331 15.034 -9.006 1.00 88.81 104 VAL A O 1
ATOM 890 N N . GLY A 1 105 ? 3.388 14.844 -11.238 1.00 82.38 105 GLY A N 1
ATOM 891 C CA . GLY A 1 105 ? 2.735 16.125 -11.503 1.00 82.38 105 GLY A CA 1
ATOM 892 C C . GLY A 1 105 ? 1.212 16.080 -11.354 1.00 82.38 105 GLY A C 1
ATOM 893 O O . GLY A 1 105 ? 0.569 17.129 -11.355 1.00 82.38 105 GLY A O 1
ATOM 894 N N . ASN A 1 106 ? 0.618 14.891 -11.203 1.00 77.81 106 ASN A N 1
ATOM 895 C CA . ASN A 1 106 ? -0.817 14.734 -11.020 1.00 77.81 106 ASN A CA 1
ATOM 896 C C . ASN A 1 106 ? -1.198 15.051 -9.567 1.00 77.81 106 ASN A C 1
ATOM 898 O O . ASN A 1 106 ? -1.281 14.174 -8.706 1.00 77.81 106 ASN A O 1
ATOM 902 N N . LYS A 1 107 ? -1.423 16.339 -9.291 1.00 62.59 107 LYS A N 1
ATOM 903 C CA . LYS A 1 107 ? -1.813 16.866 -7.976 1.00 62.59 107 LYS A CA 1
ATOM 904 C C . LYS A 1 107 ? -3.304 16.664 -7.676 1.00 62.59 107 LYS A C 1
ATOM 906 O O . LYS A 1 107 ? -3.980 17.632 -7.353 1.00 62.59 107 LYS A O 1
ATOM 911 N N . HIS A 1 108 ? -3.812 15.436 -7.816 1.00 58.25 108 HIS A N 1
ATOM 912 C CA . HIS A 1 108 ? -5.140 15.005 -7.343 1.00 58.25 108 HIS A CA 1
ATOM 913 C C . HIS A 1 108 ? -6.246 16.081 -7.429 1.00 58.25 108 HIS A C 1
ATOM 915 O O . HIS A 1 108 ? -6.919 16.365 -6.443 1.00 58.25 108 HIS A O 1
ATOM 921 N N . GLN A 1 109 ? -6.471 16.665 -8.611 1.00 55.28 109 GLN A N 1
ATOM 922 C CA . GLN A 1 109 ? -7.528 17.677 -8.789 1.00 55.28 109 GLN A CA 1
ATOM 923 C C . GLN A 1 109 ? -8.948 17.116 -8.558 1.00 55.28 109 GLN A C 1
ATOM 925 O O . GLN A 1 109 ? -9.886 17.885 -8.401 1.00 55.28 109 GLN A O 1
ATOM 930 N N . ASN A 1 110 ? -9.095 15.786 -8.474 1.00 61.06 110 ASN A N 1
ATOM 931 C CA . ASN A 1 110 ? -10.373 15.075 -8.389 1.00 61.06 110 ASN A CA 1
ATOM 932 C C . ASN A 1 110 ? -10.505 14.218 -7.113 1.00 61.06 110 ASN A C 1
ATOM 934 O O . ASN A 1 110 ? -11.011 13.096 -7.180 1.00 61.06 110 ASN A O 1
ATOM 938 N N . LEU A 1 111 ? -9.999 14.673 -5.958 1.00 68.75 111 LEU A N 1
ATOM 939 C CA . LEU A 1 111 ? -10.285 13.982 -4.694 1.00 68.75 111 LEU A CA 1
ATOM 940 C C . LEU A 1 111 ? -11.782 14.128 -4.371 1.00 68.75 111 LEU A C 1
ATOM 942 O O . LEU A 1 111 ? -12.229 15.202 -3.984 1.00 68.75 111 LEU A O 1
ATOM 946 N N . VAL A 1 112 ? -12.546 13.046 -4.525 1.00 76.88 112 VAL A N 1
ATOM 947 C CA . VAL A 1 112 ? -13.969 12.991 -4.154 1.00 76.88 112 VAL A CA 1
ATOM 948 C C . VAL A 1 112 ? -14.051 12.658 -2.670 1.00 76.88 112 VAL A C 1
ATOM 950 O O . VAL A 1 112 ? -14.023 11.487 -2.283 1.00 76.88 112 VAL A O 1
ATOM 953 N N . ILE A 1 113 ? -14.059 13.689 -1.827 1.00 73.94 113 ILE A N 1
ATOM 954 C CA . ILE A 1 113 ? -13.954 13.519 -0.375 1.00 73.94 113 ILE A CA 1
ATOM 955 C C . ILE A 1 113 ? -15.170 12.791 0.216 1.00 73.94 113 ILE A C 1
ATOM 957 O O . ILE A 1 113 ? -15.051 12.066 1.200 1.00 73.94 113 ILE A O 1
ATOM 961 N N . GLU A 1 114 ? -16.321 12.903 -0.443 1.00 78.00 114 GLU A N 1
ATOM 962 C CA . GLU A 1 114 ? -17.591 12.275 -0.080 1.00 78.00 114 GLU A CA 1
ATOM 963 C C . GLU A 1 114 ? -17.525 10.743 -0.141 1.00 78.00 114 GLU A C 1
ATOM 965 O O . GLU A 1 114 ? -18.305 10.058 0.520 1.00 78.00 114 GLU A O 1
ATOM 970 N N . ALA A 1 115 ? -16.571 10.188 -0.897 1.00 78.94 115 ALA A N 1
ATOM 971 C CA . ALA A 1 115 ? -16.337 8.749 -0.944 1.00 78.94 115 ALA A CA 1
ATOM 972 C C . ALA A 1 115 ? -15.726 8.200 0.361 1.00 78.94 115 ALA A C 1
ATOM 974 O O . ALA A 1 115 ? -15.729 6.984 0.569 1.00 78.94 115 ALA A O 1
ATOM 975 N N . TYR A 1 116 ? -15.205 9.069 1.236 1.00 83.12 116 TYR A N 1
ATOM 976 C CA . TYR A 1 116 ? -14.584 8.695 2.502 1.00 83.12 116 TYR A CA 1
ATOM 977 C C . TYR A 1 116 ? -15.528 8.892 3.687 1.00 83.12 116 TYR A C 1
ATOM 979 O O . TYR A 1 116 ? -15.505 9.904 4.391 1.00 83.12 116 TYR A O 1
ATOM 987 N N . ASN A 1 117 ? -16.378 7.892 3.885 1.00 86.88 117 ASN A N 1
ATOM 988 C CA . ASN A 1 117 ? -17.513 7.928 4.799 1.00 86.88 117 ASN A CA 1
ATOM 989 C C . ASN A 1 117 ? -17.320 7.123 6.096 1.00 86.88 117 ASN A C 1
ATOM 991 O O . ASN A 1 117 ? -18.213 7.133 6.944 1.00 86.88 117 ASN A O 1
ATOM 995 N N . LEU A 1 118 ? -16.198 6.416 6.262 1.00 86.12 118 LEU A N 1
ATOM 996 C CA . LEU A 1 118 ? -15.975 5.594 7.448 1.00 86.12 118 LEU A CA 1
ATOM 997 C C . LEU A 1 118 ? -15.550 6.474 8.624 1.00 86.12 118 LEU A C 1
ATOM 999 O O . LEU A 1 118 ? -14.521 7.143 8.569 1.00 86.12 118 LEU A O 1
ATOM 1003 N N . LYS A 1 119 ? -16.338 6.450 9.699 1.00 86.56 119 LYS A N 1
ATOM 1004 C CA . LYS A 1 119 ? -16.060 7.208 10.929 1.00 86.56 119 LYS A CA 1
ATOM 1005 C C . LYS A 1 119 ? -15.432 6.349 12.025 1.00 86.56 119 LYS A C 1
ATOM 1007 O O . LYS A 1 119 ? -14.671 6.876 12.828 1.00 86.56 119 LYS A O 1
ATOM 1012 N N . ASP A 1 120 ? -15.710 5.050 12.006 1.00 86.56 120 ASP A N 1
ATOM 1013 C CA . ASP A 1 120 ? -15.276 4.084 13.019 1.00 86.56 120 ASP A CA 1
ATOM 1014 C C . ASP A 1 120 ? -13.752 4.008 13.145 1.00 86.56 120 ASP A C 1
ATOM 1016 O O . ASP A 1 120 ? -13.035 4.209 12.161 1.00 86.56 120 ASP A O 1
ATOM 1020 N N . ASP A 1 121 ? -13.253 3.693 14.340 1.00 90.31 121 ASP A N 1
ATOM 1021 C CA . ASP A 1 121 ? -11.828 3.464 14.581 1.00 90.31 121 ASP A CA 1
ATOM 1022 C C . ASP A 1 121 ? -11.328 2.251 13.780 1.00 90.31 121 ASP A C 1
ATOM 1024 O O . ASP A 1 121 ? -11.867 1.144 13.873 1.00 90.31 121 ASP A O 1
ATOM 1028 N N . ILE A 1 122 ? -10.285 2.451 12.971 1.00 91.75 122 ILE A N 1
ATOM 1029 C CA . ILE A 1 122 ? -9.765 1.401 12.090 1.00 91.75 122 ILE A CA 1
ATOM 1030 C C . ILE A 1 122 ? -9.256 0.199 12.894 1.00 91.75 122 ILE A C 1
ATOM 1032 O O . ILE A 1 122 ? -9.403 -0.932 12.431 1.00 91.75 122 ILE A O 1
ATOM 1036 N N . MET A 1 123 ? -8.665 0.395 14.075 1.00 92.31 123 MET A N 1
ATOM 1037 C CA . MET A 1 123 ? -8.108 -0.711 14.855 1.00 92.31 123 MET A CA 1
ATOM 1038 C C . MET A 1 123 ? -9.215 -1.611 15.415 1.00 92.31 123 MET A C 1
ATOM 1040 O O . MET A 1 123 ? -9.075 -2.836 15.392 1.00 92.31 123 MET A O 1
ATOM 1044 N N . GLU A 1 124 ? -10.317 -1.026 15.887 1.00 89.06 124 GLU A N 1
ATOM 1045 C CA . GLU A 1 124 ? -11.502 -1.769 16.337 1.00 89.06 124 GLU A CA 1
ATOM 1046 C C . GLU A 1 124 ? -12.122 -2.559 15.183 1.00 89.06 124 GLU A C 1
ATOM 1048 O O . GLU A 1 124 ? -12.339 -3.772 15.268 1.00 89.06 124 GLU A O 1
ATOM 1053 N N . VAL A 1 125 ? -12.325 -1.881 14.056 1.00 85.44 125 VAL A N 1
ATOM 1054 C CA . VAL A 1 125 ? -12.871 -2.444 12.818 1.00 85.44 125 VAL A CA 1
ATOM 1055 C C . VAL A 1 125 ? -12.023 -3.619 12.319 1.00 85.44 125 VAL A C 1
ATOM 1057 O O . VAL A 1 125 ? -12.582 -4.642 11.919 1.00 8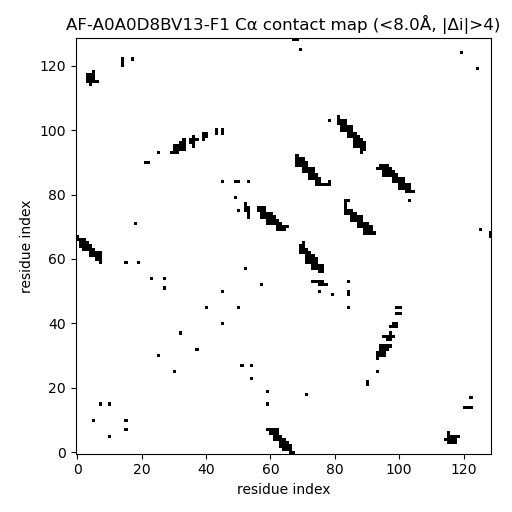5.44 125 VAL A O 1
ATOM 1060 N N . PHE A 1 126 ? -10.694 -3.492 12.369 1.00 86.62 126 PHE A N 1
ATOM 1061 C CA . PHE A 1 126 ? -9.747 -4.501 11.896 1.00 86.62 126 PHE A CA 1
ATOM 1062 C C . PHE A 1 126 ? -9.743 -5.762 12.767 1.00 86.62 126 PHE A C 1
ATOM 1064 O O . PHE A 1 126 ? -9.687 -6.863 12.231 1.00 86.62 126 PHE A O 1
ATOM 1071 N N . ARG A 1 127 ? -9.816 -5.618 14.098 1.00 81.69 127 ARG A N 1
ATOM 1072 C CA . ARG A 1 127 ? -9.846 -6.751 15.050 1.00 81.69 127 ARG A CA 1
ATOM 1073 C C . ARG A 1 127 ? -11.165 -7.523 15.034 1.00 81.69 127 ARG A C 1
ATOM 1075 O O . ARG A 1 127 ? -11.210 -8.660 15.484 1.00 81.69 127 ARG A O 1
ATOM 1082 N N . SER A 1 128 ? -12.221 -6.888 14.541 1.00 71.25 128 SER A N 1
ATOM 1083 C CA . SER A 1 128 ? -13.572 -7.449 14.452 1.00 71.25 128 SER A CA 1
ATOM 1084 C C . SER A 1 128 ? -13.834 -8.192 13.132 1.00 71.25 128 SER A C 1
ATOM 1086 O O . SER A 1 128 ? -14.994 -8.445 12.803 1.00 71.25 128 SER A O 1
ATOM 1088 N N . ALA A 1 129 ? -12.802 -8.413 12.312 1.00 60.47 129 ALA A N 1
ATOM 1089 C CA . ALA A 1 129 ? -12.895 -8.944 10.952 1.00 60.47 129 ALA A CA 1
ATOM 1090 C C . ALA A 1 129 ? -12.335 -10.365 10.845 1.00 60.47 129 ALA A C 1
ATOM 1092 O O . ALA A 1 129 ? -11.373 -10.677 11.580 1.00 60.47 129 ALA A O 1
#

Radius of gyration: 14.32 Å; Cα contacts (8 Å, |Δi|>4): 209; chains: 1; bounding box: 33×31×35 Å

Nearest PDB structures (foldseek):
  4exr-assembly1_A-2  TM=5.027E-01  e=4.059E-01  Clostridioides difficile 630
  5l33-assembly1_A  TM=3.557E-01  e=3.005E-01  synthetic construct
  5trv-assembly1_A  TM=3.417E-01  e=3.389E-01  synthetic construct
  5tph-assembly1_A  TM=3.638E-01  e=3.822E-01  synthetic construct
  3en8-assembly1_A-2  TM=3.889E-01  e=3.539E+00  Paraburkholderia xenovorans LB400

Secondary structure (DSSP, 8-state):
---EEEEGGGS-HHHHHHHHHHHHTS-GGGPEEPHHHHHHHHHTT--HHHHGGGGTSEEEEEEEEETTEEEEEEEESS-BTTEEEEEEEETTTTEEEEEEEEETT---TT--GGG----S-HHHHHHT-

pLDDT: mean 91.92, std 9.46, range [55.28, 98.56]

Organism: Geobacillus kaustophilus (NCBI:txid1462)